Protein AF-A0A7V2RFE3-F1 (afdb_monomer_lite)

Sequence (53 aa):
MHSLFPKLFSPIKLGSLEIKNRIGGSCTTTGGADINGYITEECLYSYAARCEG

Radius of gyration: 15.1 Å; chains: 1; bounding box: 26×27×43 Å

Structure (mmCIF, N/CA/C/O backbone):
data_AF-A0A7V2RFE3-F1
#
_entry.id   AF-A0A7V2RFE3-F1
#
loop_
_atom_site.group_PDB
_atom_site.id
_atom_site.type_symbol
_atom_site.label_atom_id
_atom_site.label_alt_id
_atom_site.label_comp_id
_atom_site.label_asym_id
_atom_site.label_entity_id
_atom_site.label_seq_id
_atom_site.pdbx_PDB_ins_code
_atom_site.Cartn_x
_atom_site.Cartn_y
_atom_site.Cartn_z
_atom_site.occupancy
_atom_site.B_iso_or_equiv
_atom_site.auth_seq_id
_atom_site.auth_comp_id
_atom_site.auth_asym_id
_atom_site.auth_atom_id
_atom_site.pdbx_PDB_model_num
ATOM 1 N N . MET A 1 1 ? -4.337 12.416 22.841 1.00 51.88 1 MET A N 1
ATOM 2 C CA . MET A 1 1 ? -5.067 13.179 21.805 1.00 51.88 1 MET A CA 1
ATOM 3 C C . MET A 1 1 ? -6.078 12.222 21.186 1.00 51.88 1 MET A C 1
ATOM 5 O O . MET A 1 1 ? -5.653 11.195 20.676 1.00 51.88 1 MET A O 1
ATOM 9 N N . HIS A 1 2 ? -7.385 12.451 21.334 1.00 64.88 2 HIS A N 1
ATOM 10 C CA . HIS A 1 2 ? -8.386 11.586 20.697 1.00 64.88 2 HIS A CA 1
ATOM 11 C C . HIS A 1 2 ? -8.511 11.972 19.219 1.00 64.88 2 HIS A C 1
ATOM 13 O O . HIS A 1 2 ? -8.644 13.152 18.903 1.00 64.88 2 HIS A O 1
ATOM 19 N N . SER A 1 3 ? -8.428 10.987 18.323 1.00 73.81 3 SER A N 1
ATOM 20 C CA . SER A 1 3 ? -8.650 11.195 16.890 1.00 73.81 3 SER A CA 1
ATOM 21 C C . SER A 1 3 ? -10.099 11.616 16.637 1.00 73.81 3 SER A C 1
ATOM 23 O O . SER A 1 3 ? -11.019 11.037 17.212 1.00 73.81 3 SER A O 1
ATOM 25 N N . LEU A 1 4 ? -10.301 12.579 15.733 1.00 89.94 4 LEU A N 1
ATOM 26 C CA . LEU A 1 4 ? -11.626 12.982 15.240 1.00 89.94 4 LEU A CA 1
ATOM 27 C C . LEU A 1 4 ? -12.353 11.840 14.499 1.00 89.94 4 LEU A C 1
ATOM 29 O O . LEU A 1 4 ? -13.562 11.906 14.298 1.00 89.94 4 LEU A O 1
ATOM 33 N N . PHE A 1 5 ? -11.634 10.775 14.124 1.00 92.44 5 PHE A N 1
ATOM 34 C CA . PHE A 1 5 ? -12.147 9.640 13.356 1.00 92.44 5 PHE A CA 1
ATOM 35 C C . PHE A 1 5 ? -11.764 8.305 14.015 1.00 92.44 5 PHE A C 1
ATOM 37 O O . PHE A 1 5 ? -11.025 7.510 13.430 1.00 92.44 5 PHE A O 1
ATOM 44 N N . PRO A 1 6 ? -12.263 8.002 15.226 1.00 91.25 6 PRO A N 1
ATOM 45 C CA . PRO A 1 6 ? -11.803 6.852 16.011 1.00 91.25 6 PRO A CA 1
ATOM 46 C C . PRO A 1 6 ? -12.008 5.510 15.295 1.00 91.25 6 PRO A C 1
ATOM 48 O O . PRO A 1 6 ? -11.209 4.593 15.449 1.00 91.25 6 PRO A O 1
ATOM 51 N N . LYS A 1 7 ? -13.050 5.397 14.462 1.00 94.31 7 LYS A N 1
ATOM 52 C CA . LYS A 1 7 ? -13.315 4.188 13.674 1.00 94.31 7 LYS A CA 1
ATOM 53 C C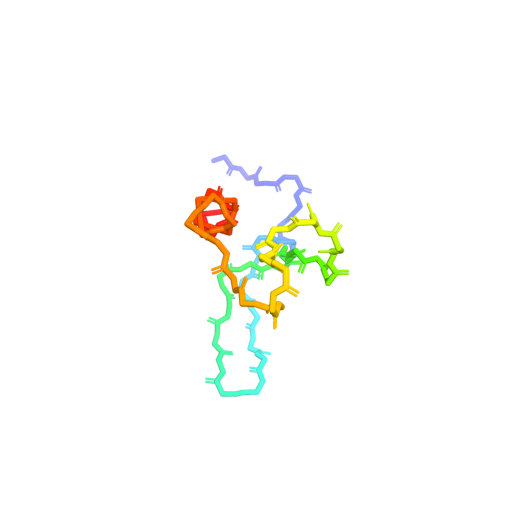 . LYS A 1 7 ? -12.356 4.023 12.493 1.00 94.31 7 LYS A C 1
ATOM 55 O O . LYS A 1 7 ? -12.073 2.894 12.120 1.00 94.31 7 LYS A O 1
ATOM 60 N N . LEU A 1 8 ? -11.867 5.114 11.902 1.00 93.75 8 LEU A N 1
ATOM 61 C CA . LEU A 1 8 ? -10.956 5.057 10.754 1.00 93.75 8 LEU A CA 1
ATOM 62 C C . LEU A 1 8 ? -9.581 4.508 11.159 1.00 93.75 8 LEU A C 1
ATOM 64 O O . LEU A 1 8 ? -8.974 3.745 10.415 1.00 93.75 8 LEU A O 1
ATOM 68 N N . PHE A 1 9 ? -9.131 4.852 12.366 1.00 93.56 9 PHE A N 1
ATOM 69 C CA . PHE A 1 9 ? -7.848 4.419 12.923 1.00 93.56 9 PHE A CA 1
ATOM 70 C C . PHE A 1 9 ? -7.960 3.195 13.840 1.00 93.56 9 PHE A C 1
ATOM 72 O O . PHE A 1 9 ? -6.986 2.841 14.497 1.00 93.56 9 PHE A O 1
ATOM 79 N N . SER A 1 10 ? -9.130 2.551 13.916 1.00 94.56 10 SER A N 1
ATOM 80 C CA . SER A 1 10 ? -9.263 1.305 14.667 1.00 94.56 10 SER A CA 1
ATOM 81 C C . SER A 1 10 ? -8.827 0.108 13.818 1.00 94.56 10 SER A C 1
ATOM 83 O O . SER A 1 10 ? -9.153 0.066 12.624 1.00 94.56 10 SER A O 1
ATOM 85 N N . PRO A 1 11 ? -8.159 -0.893 14.417 1.00 95.88 11 PRO A N 1
ATOM 86 C CA . PRO A 1 11 ? -7.825 -2.120 13.716 1.00 95.88 11 PRO A CA 1
ATOM 87 C C . PRO A 1 11 ? -9.050 -2.843 13.141 1.00 95.88 11 PRO A C 1
ATOM 89 O O . PRO A 1 11 ? -10.190 -2.701 13.614 1.00 95.88 11 PRO A O 1
ATOM 92 N N . ILE A 1 12 ? -8.815 -3.642 12.103 1.00 96.88 12 ILE A N 1
ATOM 93 C CA . ILE A 1 12 ? -9.819 -4.517 11.492 1.00 96.88 12 ILE A CA 1
ATOM 94 C C . ILE A 1 12 ? -9.183 -5.839 11.060 1.00 96.88 12 ILE A C 1
ATOM 96 O O . ILE A 1 12 ? -8.091 -5.865 10.497 1.00 96.88 12 ILE A O 1
ATOM 100 N N . LYS A 1 13 ? -9.897 -6.946 11.285 1.00 97.69 13 LYS A N 1
ATOM 101 C CA . LYS A 1 13 ? -9.550 -8.242 10.701 1.00 97.69 13 LYS A CA 1
ATOM 102 C C . LYS A 1 13 ? -10.071 -8.337 9.269 1.00 97.69 13 LYS A C 1
ATOM 104 O O . LYS A 1 13 ? -11.265 -8.139 9.044 1.00 97.69 13 LYS A O 1
ATOM 109 N N . LEU A 1 14 ? -9.192 -8.676 8.331 1.00 95.69 14 LEU A N 1
ATOM 110 C CA . LEU A 1 14 ? -9.513 -8.993 6.940 1.00 95.69 14 LEU A CA 1
ATOM 111 C C . LEU A 1 14 ? -8.950 -10.379 6.610 1.00 95.69 14 LEU A C 1
ATOM 113 O O . LEU A 1 1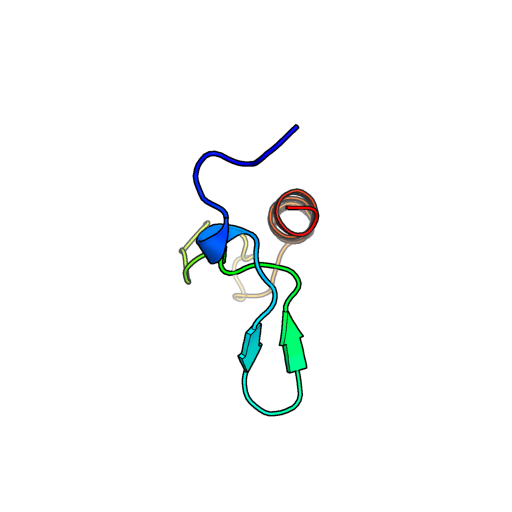4 ? -7.743 -10.554 6.445 1.00 95.69 14 LEU A O 1
ATOM 117 N N . GLY A 1 15 ? -9.825 -11.384 6.540 1.00 95.94 15 GLY A N 1
ATOM 118 C CA . GLY A 1 15 ? -9.400 -12.778 6.403 1.00 95.94 15 GLY A CA 1
ATOM 119 C C . GLY A 1 15 ? -8.536 -13.214 7.592 1.00 95.94 15 GLY A C 1
ATOM 120 O O . GLY A 1 15 ? -8.969 -13.120 8.740 1.00 95.94 15 GLY A O 1
ATOM 121 N N . SER A 1 16 ? -7.316 -13.677 7.315 1.00 97.50 16 SER A N 1
ATOM 122 C CA . SER A 1 16 ? -6.325 -14.075 8.325 1.00 97.50 16 SER A CA 1
ATOM 123 C C . SER A 1 16 ? -5.439 -12.929 8.827 1.00 97.50 16 SER A C 1
ATOM 125 O O . SER A 1 16 ? -4.639 -13.146 9.736 1.00 97.50 16 SER A O 1
ATOM 127 N N . LEU A 1 17 ? -5.557 -11.727 8.256 1.00 96.50 17 LEU A N 1
ATOM 128 C CA . LEU A 1 17 ? -4.722 -10.577 8.596 1.00 96.50 17 LEU A CA 1
ATOM 129 C C . LEU A 1 17 ? -5.450 -9.619 9.541 1.00 96.50 17 LEU A C 1
ATOM 131 O O . LEU A 1 17 ? -6.658 -9.404 9.430 1.00 96.50 17 LEU A O 1
ATOM 135 N N . GLU A 1 18 ? -4.690 -8.991 10.433 1.00 96.94 18 GLU A N 1
ATOM 136 C CA . GLU A 1 18 ? -5.130 -7.836 11.211 1.00 96.94 18 GLU A CA 1
ATOM 137 C C . GLU A 1 18 ? -4.424 -6.586 10.685 1.00 96.94 18 GLU A C 1
ATOM 139 O O . GLU A 1 18 ? -3.196 -6.516 10.671 1.00 96.94 18 GLU A O 1
ATOM 144 N N . ILE A 1 19 ? -5.203 -5.609 10.217 1.00 94.62 19 ILE A N 1
ATOM 145 C CA . ILE A 1 19 ? -4.683 -4.342 9.697 1.00 94.62 19 ILE A CA 1
ATOM 146 C C . ILE A 1 19 ? -4.833 -3.274 10.775 1.00 94.62 19 ILE A C 1
ATOM 148 O O . ILE A 1 19 ? -5.889 -3.158 11.398 1.00 94.62 19 ILE A O 1
ATOM 152 N N . LYS A 1 20 ? -3.776 -2.479 10.971 1.00 94.38 20 LYS A N 1
ATOM 153 C CA . LYS A 1 20 ? -3.664 -1.458 12.025 1.00 94.38 20 LYS A CA 1
ATOM 154 C C . LYS A 1 20 ? -4.699 -0.327 11.931 1.00 94.38 20 LYS A C 1
ATOM 156 O O . LYS A 1 20 ? -5.010 0.293 12.941 1.00 94.38 20 LYS A O 1
ATOM 161 N N . ASN A 1 21 ? -5.225 -0.053 10.739 1.00 94.19 21 ASN A N 1
ATOM 162 C CA . ASN A 1 21 ? -6.220 0.986 10.488 1.00 94.19 21 ASN A CA 1
ATOM 163 C C . ASN A 1 21 ? -7.099 0.605 9.280 1.00 94.19 21 ASN A C 1
ATOM 165 O O . ASN A 1 21 ? -6.933 -0.453 8.670 1.00 94.19 21 ASN A O 1
ATOM 169 N N . ARG A 1 22 ? -8.060 1.467 8.942 1.00 94.50 22 ARG A N 1
ATOM 170 C CA . ARG A 1 22 ? -8.998 1.279 7.822 1.00 94.50 22 ARG A CA 1
ATOM 171 C C . ARG A 1 22 ? -8.677 2.184 6.631 1.00 94.50 22 ARG A C 1
ATOM 173 O O . ARG A 1 22 ? -9.574 2.507 5.855 1.00 94.50 22 ARG A O 1
ATOM 180 N N . ILE A 1 23 ? -7.425 2.624 6.517 1.00 93.12 23 ILE A N 1
ATOM 181 C CA . ILE A 1 23 ? -6.924 3.480 5.443 1.00 93.12 23 ILE A CA 1
ATOM 182 C C . ILE A 1 23 ? -6.067 2.607 4.526 1.00 93.12 23 ILE A C 1
ATOM 184 O O . ILE A 1 23 ? -5.109 1.981 4.961 1.00 93.12 23 ILE A O 1
ATOM 188 N N . GLY A 1 24 ? -6.419 2.553 3.246 1.00 91.56 24 GLY A N 1
ATOM 189 C CA . GLY A 1 24 ? -5.675 1.790 2.249 1.00 91.56 24 GLY A CA 1
ATOM 190 C C . GLY A 1 24 ? -5.505 2.583 0.962 1.00 91.56 24 GLY A C 1
ATOM 191 O O . GLY A 1 24 ? -6.360 3.395 0.607 1.00 91.56 24 GLY A O 1
ATOM 192 N N . GLY A 1 25 ? -4.402 2.338 0.257 1.00 90.56 25 GLY A N 1
ATOM 193 C CA . GLY A 1 25 ? -4.220 2.815 -1.111 1.00 90.56 25 GLY A CA 1
ATOM 194 C C . GLY A 1 25 ? -5.041 1.971 -2.084 1.00 90.56 25 GLY A C 1
ATOM 195 O O . GLY A 1 25 ? -4.949 0.746 -2.067 1.00 90.56 25 GLY A O 1
ATOM 196 N N . SER A 1 26 ? -5.841 2.616 -2.934 1.00 92.56 26 SER A N 1
ATOM 197 C CA . SER A 1 26 ? -6.562 1.921 -4.007 1.00 92.56 26 SER A CA 1
ATOM 198 C C . SER A 1 26 ? -5.613 1.514 -5.139 1.00 92.56 26 SER A C 1
ATOM 200 O O . SER A 1 26 ? -4.568 2.143 -5.337 1.00 92.56 26 SER A O 1
ATOM 202 N N . CYS A 1 27 ? -5.997 0.503 -5.921 1.00 92.38 27 CYS A N 1
ATOM 203 C CA . CYS A 1 27 ? -5.299 0.122 -7.146 1.00 92.38 27 CYS A CA 1
ATOM 204 C C . CYS A 1 27 ? -5.247 1.322 -8.103 1.00 92.38 27 CYS A C 1
ATOM 206 O O . CYS A 1 27 ? -6.253 1.695 -8.702 1.00 92.38 27 CYS A O 1
ATOM 208 N N . THR A 1 28 ? -4.071 1.937 -8.213 1.00 91.50 28 THR A N 1
ATOM 209 C CA . THR A 1 28 ? -3.859 3.180 -8.960 1.00 91.50 28 THR A CA 1
ATOM 210 C C . THR A 1 28 ? -2.724 2.972 -9.947 1.00 91.50 28 THR A C 1
ATOM 212 O O . THR A 1 28 ? -1.627 2.587 -9.549 1.00 91.50 28 THR A O 1
ATOM 215 N N . THR A 1 29 ? -2.965 3.241 -11.229 1.00 91.50 29 THR A N 1
ATOM 216 C CA . THR A 1 29 ? -1.911 3.201 -12.247 1.00 91.50 29 THR A CA 1
ATOM 217 C C . THR A 1 29 ? -0.954 4.369 -12.035 1.00 91.50 29 THR A C 1
ATOM 219 O O . THR A 1 29 ? -1.366 5.525 -12.081 1.00 91.50 29 THR A O 1
ATOM 222 N N . THR A 1 30 ? 0.324 4.071 -11.807 1.00 88.19 30 THR A N 1
ATOM 223 C CA . THR A 1 30 ? 1.363 5.071 -11.499 1.00 88.19 30 THR A CA 1
ATOM 224 C C . THR A 1 30 ? 2.370 5.283 -12.626 1.00 88.19 30 THR A C 1
ATOM 226 O O . THR A 1 30 ? 3.184 6.193 -12.535 1.00 88.19 30 THR A O 1
ATOM 229 N N . GLY A 1 31 ? 2.350 4.441 -13.666 1.00 92.62 31 GLY A N 1
ATOM 230 C CA . GLY A 1 31 ? 3.408 4.416 -14.683 1.00 92.62 31 GLY A CA 1
ATOM 231 C C . GLY A 1 31 ? 4.753 3.891 -14.162 1.00 92.62 31 GLY A C 1
ATOM 232 O O . GLY A 1 31 ? 5.773 4.135 -14.787 1.00 92.62 31 GLY A O 1
ATOM 233 N N . GLY A 1 32 ? 4.77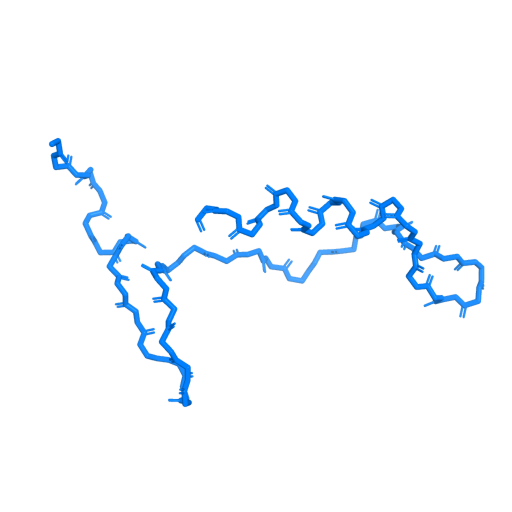1 3.189 -13.022 1.00 94.25 32 GLY A N 1
ATOM 234 C CA . GLY A 1 32 ? 5.991 2.682 -12.376 1.00 94.25 32 GLY A CA 1
ATOM 235 C C . GLY A 1 32 ? 6.498 1.328 -12.887 1.00 94.25 32 GLY A C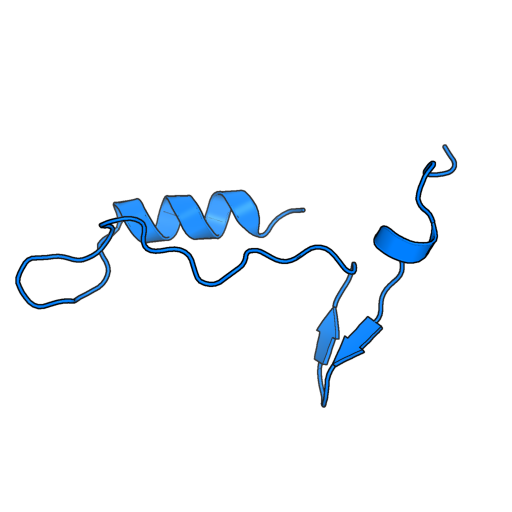 1
ATOM 236 O O . GLY A 1 32 ? 7.089 0.579 -12.112 1.00 94.25 32 GLY A O 1
ATOM 237 N N . ALA A 1 33 ? 6.213 0.980 -14.143 1.00 96.75 33 ALA A N 1
ATOM 238 C CA . ALA A 1 33 ? 6.697 -0.247 -14.771 1.00 96.75 33 ALA A CA 1
ATOM 239 C C . ALA A 1 33 ? 7.588 0.080 -15.977 1.00 96.75 33 ALA A C 1
ATOM 241 O O . ALA A 1 33 ? 7.365 1.083 -16.658 1.00 96.75 33 ALA A O 1
ATOM 242 N N . ASP A 1 34 ? 8.583 -0.766 -16.234 1.00 96.38 34 ASP A N 1
ATOM 243 C CA . ASP A 1 34 ? 9.442 -0.678 -17.411 1.00 96.38 34 ASP A CA 1
ATOM 244 C C . ASP A 1 34 ? 8.708 -1.111 -18.697 1.00 96.38 34 ASP A C 1
ATOM 246 O O . ASP A 1 34 ? 7.532 -1.485 -18.688 1.00 96.38 34 ASP A O 1
ATOM 250 N N . ILE A 1 35 ? 9.414 -1.083 -19.833 1.00 97.00 35 ILE A N 1
ATOM 251 C CA . ILE A 1 35 ? 8.845 -1.44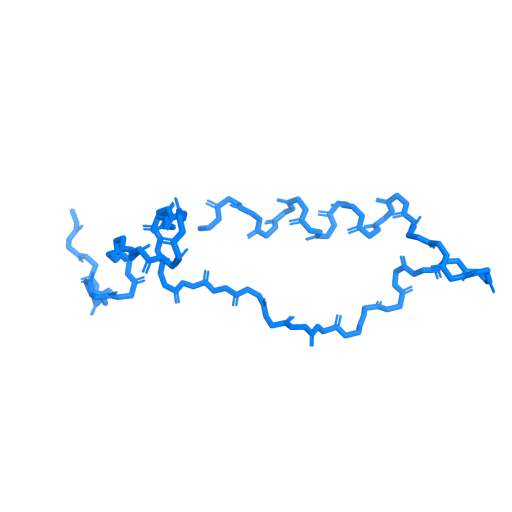3 -21.143 1.00 97.00 35 ILE A CA 1
ATOM 252 C C . ILE A 1 35 ? 8.390 -2.909 -21.246 1.00 97.00 35 ILE A C 1
ATOM 254 O O . ILE A 1 35 ? 7.570 -3.235 -22.102 1.00 97.00 35 ILE A O 1
ATOM 258 N N . ASN A 1 36 ? 8.886 -3.787 -20.374 1.00 97.56 36 ASN A N 1
ATOM 259 C CA . ASN A 1 36 ? 8.497 -5.194 -20.318 1.00 97.56 36 ASN A CA 1
ATOM 260 C C . ASN A 1 36 ? 7.380 -5.443 -19.288 1.00 97.56 36 ASN A C 1
ATOM 262 O O . ASN A 1 36 ? 6.923 -6.576 -19.139 1.00 97.56 36 ASN A O 1
ATOM 266 N N . GLY A 1 37 ? 6.926 -4.400 -18.585 1.00 96.25 37 GLY A N 1
ATOM 267 C CA . GLY A 1 37 ? 5.890 -4.483 -17.560 1.00 96.25 37 GLY A CA 1
ATOM 268 C C . GLY A 1 37 ? 6.401 -4.901 -16.181 1.00 96.25 37 GLY A C 1
ATOM 269 O O . GLY A 1 37 ? 5.586 -5.226 -15.315 1.00 96.25 37 GLY A O 1
ATOM 270 N N . TYR A 1 38 ? 7.716 -4.894 -15.948 1.00 96.69 38 TYR A N 1
ATOM 271 C CA . TYR A 1 38 ? 8.283 -5.164 -14.628 1.00 96.69 38 TYR A CA 1
ATOM 272 C C . TYR A 1 38 ? 8.332 -3.898 -13.782 1.00 96.69 38 TYR A C 1
ATOM 274 O O . TYR A 1 38 ? 8.521 -2.795 -14.287 1.00 96.69 38 TYR A O 1
ATOM 282 N N . ILE A 1 39 ? 8.155 -4.058 -12.472 1.00 95.44 39 ILE A N 1
ATOM 283 C CA . ILE A 1 39 ? 8.220 -2.947 -11.523 1.00 95.44 39 ILE A CA 1
ATOM 284 C C . ILE A 1 39 ? 9.608 -2.292 -11.535 1.00 95.44 39 ILE A C 1
ATOM 286 O O . ILE A 1 39 ? 10.620 -2.993 -11.566 1.00 95.44 39 ILE A O 1
ATOM 290 N N . THR A 1 40 ? 9.658 -0.960 -11.478 1.00 95.81 40 THR A N 1
ATOM 291 C CA . THR A 1 40 ? 10.924 -0.219 -11.353 1.00 95.81 40 THR A CA 1
ATOM 292 C C . THR A 1 40 ? 11.261 0.094 -9.891 1.00 95.81 40 THR A C 1
ATOM 294 O O . THR A 1 40 ? 10.382 0.084 -9.021 1.00 95.81 40 THR A O 1
ATOM 297 N N . GLU A 1 41 ? 12.526 0.408 -9.596 1.00 94.62 41 GLU A N 1
ATOM 298 C CA . GLU A 1 41 ? 12.955 0.790 -8.240 1.00 94.62 41 GLU A CA 1
ATOM 299 C C . GLU A 1 41 ? 12.237 2.052 -7.740 1.00 94.62 41 GLU A C 1
ATOM 301 O O . GLU A 1 41 ? 11.829 2.129 -6.580 1.00 94.62 41 GLU A O 1
ATOM 306 N N . GLU A 1 42 ? 11.977 3.014 -8.627 1.00 91.44 42 GLU A N 1
ATOM 307 C CA . GLU A 1 42 ? 11.223 4.232 -8.316 1.00 91.44 42 GLU A CA 1
ATOM 308 C C . GLU A 1 42 ? 9.812 3.912 -7.812 1.00 91.44 42 GLU A C 1
ATOM 310 O O . GLU A 1 42 ? 9.290 4.564 -6.898 1.00 91.44 42 GLU A O 1
ATOM 315 N N . CYS A 1 43 ? 9.193 2.872 -8.375 1.00 94.19 43 CYS A N 1
ATOM 316 C CA . CYS A 1 43 ? 7.881 2.419 -7.945 1.00 94.19 43 CYS A CA 1
ATOM 317 C C . CYS A 1 43 ? 7.917 1.847 -6.520 1.00 94.19 43 CYS A C 1
ATOM 319 O O . CYS A 1 43 ? 6.998 2.109 -5.738 1.00 94.19 43 CYS A O 1
ATOM 321 N N . LEU A 1 44 ? 8.995 1.153 -6.135 1.00 93.50 44 LEU A N 1
ATOM 322 C CA . LEU A 1 44 ? 9.164 0.628 -4.774 1.00 93.50 44 LEU A CA 1
ATOM 323 C C . LEU A 1 44 ? 9.159 1.751 -3.730 1.00 93.50 44 LEU A C 1
ATOM 325 O O . LEU A 1 44 ? 8.451 1.638 -2.727 1.00 93.50 44 LEU A O 1
ATOM 329 N N . TYR A 1 45 ? 9.867 2.859 -3.980 1.00 91.44 45 TYR A N 1
ATOM 330 C CA . TYR A 1 45 ? 9.879 4.011 -3.065 1.00 91.44 45 TYR A CA 1
ATOM 331 C C . TYR A 1 45 ? 8.484 4.611 -2.872 1.00 91.44 45 TYR A C 1
ATOM 333 O O . TYR A 1 45 ? 8.103 4.979 -1.760 1.00 91.44 45 TYR A O 1
ATOM 341 N N . SER A 1 46 ? 7.693 4.658 -3.946 1.00 90.06 46 SER A N 1
ATOM 342 C CA . SER A 1 46 ? 6.311 5.137 -3.915 1.00 90.06 46 SER A CA 1
ATOM 343 C C . SER A 1 46 ? 5.437 4.277 -2.990 1.00 90.06 46 SER A C 1
ATOM 345 O O . SER A 1 46 ? 4.687 4.811 -2.166 1.00 90.06 46 SER A O 1
ATOM 347 N N . TYR A 1 47 ? 5.545 2.951 -3.071 1.00 92.12 47 TYR A N 1
ATOM 348 C CA . TYR A 1 47 ? 4.811 2.060 -2.168 1.00 92.12 47 TYR A CA 1
ATOM 349 C C . TYR A 1 47 ? 5.329 2.151 -0.729 1.00 92.12 47 TYR A C 1
ATOM 351 O O . TYR A 1 47 ? 4.523 2.319 0.185 1.00 92.12 47 TYR A O 1
ATOM 359 N N . ALA A 1 48 ? 6.649 2.132 -0.524 1.00 92.31 48 ALA A N 1
ATOM 360 C CA . ALA A 1 48 ? 7.262 2.200 0.803 1.00 92.31 48 ALA A CA 1
ATOM 361 C C . ALA A 1 48 ? 6.830 3.451 1.586 1.00 92.31 48 ALA A C 1
ATOM 363 O O . ALA A 1 48 ? 6.390 3.338 2.729 1.00 92.31 48 ALA A O 1
ATOM 364 N N . ALA A 1 49 ? 6.844 4.624 0.942 1.00 89.56 49 ALA A N 1
ATOM 365 C CA . ALA A 1 49 ? 6.440 5.890 1.557 1.00 89.56 49 ALA A CA 1
ATOM 366 C C . ALA A 1 49 ? 4.967 5.924 2.015 1.00 89.56 49 ALA A C 1
ATOM 368 O O . ALA A 1 49 ? 4.593 6.766 2.827 1.00 89.56 49 ALA A O 1
ATOM 369 N N . ARG A 1 50 ? 4.109 5.033 1.498 1.00 89.00 50 ARG A N 1
ATOM 370 C CA . ARG A 1 50 ? 2.675 4.974 1.835 1.00 89.00 50 ARG A CA 1
ATOM 371 C C . ARG A 1 50 ? 2.338 3.908 2.882 1.00 89.00 50 ARG A C 1
ATOM 373 O O . ARG A 1 50 ? 1.214 3.900 3.375 1.00 89.00 50 ARG A O 1
ATOM 380 N N . CYS A 1 51 ? 3.279 3.032 3.238 1.00 87.62 51 CYS A N 1
ATOM 381 C CA . CYS A 1 51 ? 3.041 1.914 4.160 1.00 87.62 51 CYS A CA 1
ATOM 382 C C . CYS A 1 51 ? 3.047 2.311 5.650 1.00 87.62 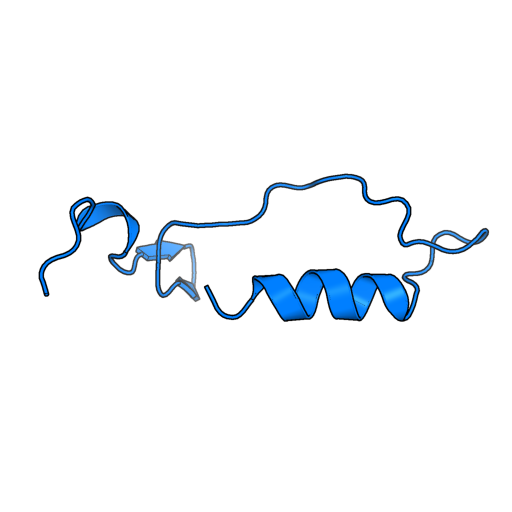51 CYS A C 1
ATOM 384 O O . CYS A 1 51 ? 2.506 1.582 6.488 1.00 87.62 51 CYS A O 1
ATOM 386 N N . GLU A 1 52 ? 3.654 3.445 6.009 1.00 80.31 52 GLU A N 1
ATOM 387 C CA . GLU A 1 52 ? 3.780 3.881 7.410 1.00 80.31 52 GLU A CA 1
ATOM 388 C C . GLU A 1 52 ? 2.453 4.316 8.043 1.00 80.31 52 GLU A C 1
ATOM 390 O O . GLU A 1 52 ? 2.268 4.119 9.247 1.00 80.31 52 GLU A O 1
ATOM 395 N N . GLY A 1 53 ? 1.520 4.836 7.236 1.00 67.69 53 GLY A N 1
ATOM 396 C CA . GLY A 1 53 ? 0.231 5.386 7.682 1.00 67.69 53 GLY A CA 1
ATOM 397 C C . GLY A 1 53 ? -0.678 4.373 8.344 1.00 67.69 53 GLY A C 1
ATOM 398 O O . GLY A 1 53 ? -0.783 3.253 7.805 1.00 67.69 53 GLY A O 1
#

Foldseek 3Di:
DDDPCNQQQPWDDDPPDIDRGNDDDDPDDDVQADPVRHGDPVVVVVVVVPVVD

pLDDT: mean 91.23, std 8.51, range [51.88, 97.69]

Secondary structure (DSSP, 8-state):
---S-TTTTS-EEETTEEESSS----------B-TTSPBPHHHHHHHHHHH--